Protein AF-A0A645GYL7-F1 (afdb_monomer)

Structure (mmCIF, N/CA/C/O backbone):
data_AF-A0A645GYL7-F1
#
_entry.id   AF-A0A645GYL7-F1
#
loop_
_atom_site.group_PDB
_atom_site.id
_atom_site.type_symbol
_atom_site.label_atom_id
_atom_site.label_alt_id
_atom_site.label_comp_id
_atom_site.label_asym_id
_atom_site.label_entity_id
_atom_site.label_seq_id
_atom_site.pdbx_PDB_ins_code
_atom_site.Cartn_x
_atom_site.Cartn_y
_atom_site.Cartn_z
_atom_site.occupancy
_atom_site.B_iso_or_equiv
_atom_site.auth_seq_id
_atom_site.auth_comp_id
_atom_site.auth_asym_id
_atom_site.auth_atom_id
_atom_site.pdbx_PDB_model_num
ATOM 1 N N . MET A 1 1 ? -7.222 -11.961 -21.768 1.00 42.53 1 MET A N 1
ATOM 2 C CA . MET A 1 1 ? -6.073 -11.240 -21.187 1.00 42.53 1 MET A CA 1
ATOM 3 C C . MET A 1 1 ? -4.963 -11.326 -22.214 1.00 42.53 1 MET A C 1
ATOM 5 O O . MET A 1 1 ? -4.608 -12.444 -22.553 1.00 42.53 1 MET A O 1
ATOM 9 N N . ASN A 1 2 ? -4.516 -10.201 -22.774 1.00 46.62 2 ASN A N 1
ATOM 10 C CA . ASN A 1 2 ? -3.270 -10.157 -23.542 1.00 46.62 2 ASN A CA 1
ATOM 11 C C . ASN A 1 2 ? -2.199 -9.668 -22.574 1.00 46.62 2 ASN A C 1
ATOM 13 O O . ASN A 1 2 ? -2.357 -8.594 -21.998 1.00 46.62 2 ASN A O 1
ATOM 17 N N . ALA A 1 3 ? -1.187 -10.493 -22.345 1.00 55.16 3 ALA A N 1
ATOM 18 C CA . ALA A 1 3 ? 0.028 -10.067 -21.678 1.00 55.16 3 ALA A CA 1
ATOM 19 C C . ALA A 1 3 ? 0.914 -9.377 -22.725 1.00 55.16 3 ALA A C 1
ATOM 21 O O . ALA A 1 3 ? 1.138 -9.952 -23.787 1.00 55.16 3 ALA A O 1
ATOM 22 N N . ASP A 1 4 ? 1.409 -8.173 -22.434 1.00 69.38 4 ASP A N 1
ATOM 23 C CA . ASP A 1 4 ? 2.371 -7.438 -23.280 1.00 69.38 4 ASP A CA 1
ATOM 24 C C . ASP A 1 4 ? 3.827 -7.874 -22.991 1.00 69.38 4 ASP A C 1
ATOM 26 O O . ASP A 1 4 ? 4.773 -7.083 -23.080 1.00 69.38 4 ASP A O 1
ATOM 30 N N . PHE A 1 5 ? 4.016 -9.149 -22.623 1.00 75.81 5 PHE A N 1
ATOM 31 C CA . PHE A 1 5 ? 5.335 -9.712 -22.360 1.00 75.81 5 PHE A CA 1
ATOM 32 C C . PHE A 1 5 ? 5.511 -11.144 -22.873 1.00 75.81 5 PHE A C 1
ATOM 34 O O . PHE A 1 5 ? 4.573 -11.941 -22.901 1.00 75.81 5 PHE A O 1
ATOM 41 N N . GLU A 1 6 ? 6.752 -11.477 -23.221 1.00 82.00 6 GLU A N 1
ATOM 42 C CA . GLU A 1 6 ? 7.203 -12.813 -23.605 1.00 82.00 6 GLU A CA 1
ATOM 43 C C . GLU A 1 6 ? 8.244 -13.316 -22.600 1.00 82.00 6 GLU A C 1
ATOM 45 O O . GLU A 1 6 ? 9.238 -12.641 -22.328 1.00 82.00 6 GLU A O 1
ATOM 50 N N . LEU A 1 7 ? 8.034 -14.513 -22.051 1.00 84.38 7 LEU A N 1
ATOM 51 C CA . LEU A 1 7 ? 9.025 -15.193 -21.215 1.00 84.38 7 LEU A CA 1
ATOM 52 C C . LEU A 1 7 ? 10.007 -15.955 -22.105 1.00 84.38 7 LEU A C 1
ATOM 54 O O . LEU A 1 7 ? 9.583 -16.626 -23.047 1.00 84.38 7 LEU A O 1
ATOM 58 N N . THR A 1 8 ? 11.300 -15.916 -21.789 1.00 85.44 8 THR A N 1
ATOM 59 C CA . THR A 1 8 ? 12.232 -16.888 -22.375 1.00 85.44 8 THR A CA 1
ATOM 60 C C . THR A 1 8 ? 12.011 -18.283 -21.790 1.00 85.44 8 THR A C 1
ATOM 62 O O . THR A 1 8 ? 11.456 -18.440 -20.698 1.00 85.44 8 THR A O 1
ATOM 65 N N . ASP A 1 9 ? 12.471 -19.316 -22.494 1.00 83.94 9 ASP A N 1
ATOM 66 C CA . ASP A 1 9 ? 12.371 -20.696 -22.011 1.00 83.94 9 ASP A CA 1
ATOM 67 C C . ASP A 1 9 ? 13.117 -20.881 -20.678 1.00 83.94 9 ASP A C 1
ATOM 69 O O . ASP A 1 9 ? 12.655 -21.592 -19.784 1.00 83.94 9 ASP A O 1
ATOM 73 N N . GLU A 1 10 ? 14.235 -20.176 -20.490 1.00 79.56 1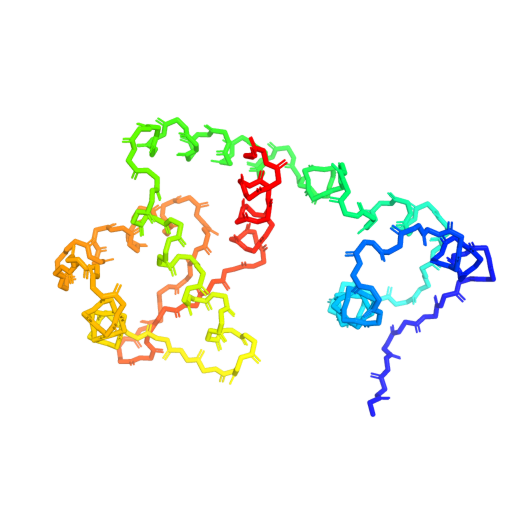0 GLU A N 1
ATOM 74 C CA . GLU A 1 10 ? 15.001 -20.184 -19.243 1.00 79.56 10 GLU A CA 1
ATOM 75 C C . GLU A 1 10 ? 14.255 -19.479 -18.103 1.00 79.56 10 GLU A C 1
ATOM 77 O O . GLU A 1 10 ? 14.301 -19.935 -16.957 1.00 79.56 10 GLU A O 1
ATOM 82 N N . ALA A 1 11 ? 13.545 -18.387 -18.405 1.00 81.25 11 ALA A N 1
ATOM 83 C CA . ALA A 1 11 ? 12.677 -17.695 -17.458 1.00 81.25 11 ALA A CA 1
ATOM 84 C C . ALA A 1 11 ? 11.558 -18.626 -16.976 1.00 81.25 11 ALA A C 1
ATOM 86 O O . ALA A 1 11 ? 11.358 -18.801 -15.773 1.00 81.25 11 ALA A O 1
ATOM 87 N N . LEU A 1 12 ? 10.882 -19.293 -17.914 1.00 84.38 12 LEU A N 1
ATOM 88 C CA . LEU A 1 12 ? 9.812 -20.239 -17.620 1.00 84.38 12 LEU A CA 1
ATOM 89 C C . LEU A 1 12 ? 10.311 -21.431 -16.790 1.00 84.38 12 LEU A C 1
ATOM 91 O O . LEU A 1 12 ? 9.676 -21.796 -15.800 1.00 84.38 12 LEU A O 1
ATOM 95 N N . ALA A 1 13 ? 11.467 -21.999 -17.141 1.00 80.81 13 ALA A N 1
ATOM 96 C CA . ALA A 1 13 ? 12.082 -23.087 -16.385 1.00 80.81 13 ALA A CA 1
ATOM 97 C C . ALA A 1 13 ? 12.390 -22.678 -14.935 1.00 80.81 13 ALA A C 1
ATOM 99 O O . ALA A 1 13 ? 12.197 -23.466 -14.011 1.00 80.81 13 ALA A O 1
ATOM 100 N N . ARG A 1 14 ? 12.814 -21.428 -14.715 1.00 74.56 14 ARG A N 1
ATOM 101 C CA . ARG A 1 14 ? 13.112 -20.899 -13.378 1.00 74.56 14 ARG A CA 1
ATOM 102 C C . ARG A 1 14 ? 11.858 -20.734 -12.518 1.00 74.56 14 ARG A C 1
ATOM 104 O O . ARG A 1 14 ? 11.890 -21.079 -11.342 1.00 74.56 14 ARG A O 1
ATOM 111 N N . ILE A 1 15 ? 10.754 -20.271 -13.109 1.00 79.44 15 ILE A N 1
ATOM 112 C CA . ILE A 1 15 ? 9.435 -20.195 -12.451 1.00 79.44 15 ILE A CA 1
ATOM 113 C C . ILE A 1 15 ? 8.967 -21.598 -12.038 1.00 79.44 15 ILE A C 1
ATOM 115 O O . ILE A 1 15 ? 8.468 -21.782 -10.931 1.00 79.44 15 ILE A O 1
ATOM 119 N N . GLN A 1 16 ? 9.139 -22.593 -12.914 1.00 79.69 16 GLN A N 1
ATOM 120 C CA . GLN A 1 16 ? 8.724 -23.979 -12.663 1.00 79.69 16 GLN A CA 1
ATOM 121 C C . GLN A 1 16 ? 9.559 -24.687 -11.588 1.00 79.69 16 GLN A C 1
ATOM 123 O O . GLN A 1 16 ? 9.056 -25.594 -10.934 1.00 79.69 16 GLN A O 1
ATOM 128 N N . GLN A 1 17 ? 10.826 -24.298 -11.423 1.00 77.19 17 GLN A N 1
ATOM 129 C CA . GLN A 1 17 ? 11.740 -24.878 -10.434 1.00 77.19 17 GLN A CA 1
ATOM 130 C C . GLN A 1 17 ? 11.643 -24.229 -9.049 1.00 77.19 17 GLN A C 1
ATOM 132 O O . GLN A 1 17 ? 12.215 -24.765 -8.102 1.00 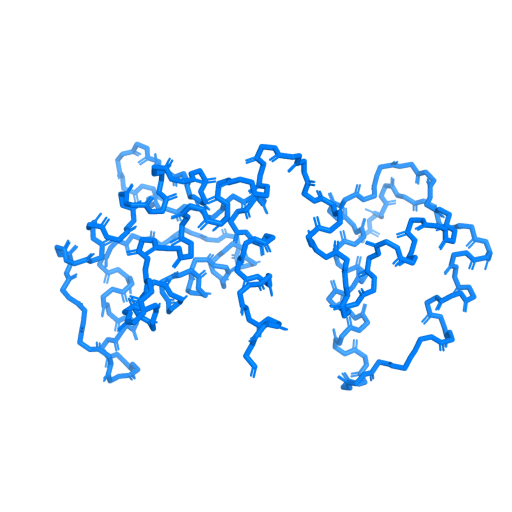77.19 17 GLN A O 1
ATOM 137 N N . TYR A 1 18 ? 10.977 -23.078 -8.926 1.00 72.69 18 TYR A N 1
ATOM 138 C CA . TYR A 1 18 ? 10.821 -22.399 -7.644 1.00 72.69 18 TYR A CA 1
ATOM 139 C C . TYR A 1 18 ? 9.797 -23.114 -6.757 1.00 72.69 18 TYR A C 1
ATOM 141 O O . TYR A 1 18 ? 8.746 -23.546 -7.236 1.00 72.69 18 TYR A O 1
ATOM 149 N N . ASP A 1 19 ? 10.109 -23.222 -5.466 1.00 68.44 19 ASP A N 1
ATOM 150 C CA . ASP A 1 19 ? 9.228 -23.848 -4.486 1.00 68.44 19 ASP A CA 1
ATOM 151 C C . ASP A 1 19 ? 8.203 -22.820 -3.993 1.00 68.44 19 ASP A C 1
ATOM 153 O O . ASP A 1 19 ? 8.479 -21.971 -3.147 1.00 68.44 19 ASP A O 1
ATOM 157 N N . TRP A 1 20 ? 7.024 -22.827 -4.615 1.00 73.56 20 TRP A N 1
ATOM 158 C CA . TRP A 1 20 ? 5.941 -21.905 -4.286 1.00 73.56 20 TRP A CA 1
ATOM 159 C C . TRP A 1 20 ? 5.266 -22.344 -2.979 1.00 73.56 20 TRP A C 1
ATOM 161 O O . TRP A 1 20 ? 4.345 -23.169 -3.003 1.00 73.56 20 TRP A O 1
ATOM 171 N N . GLU A 1 21 ? 5.689 -21.778 -1.843 1.00 51.56 21 GLU A N 1
ATOM 172 C CA . GLU A 1 21 ? 5.048 -21.996 -0.539 1.00 51.56 21 GLU A CA 1
ATOM 173 C C . GLU A 1 21 ? 3.591 -21.499 -0.556 1.00 51.56 21 GLU A C 1
ATOM 175 O O . GLU A 1 21 ? 3.290 -20.339 -0.302 1.00 51.56 21 GLU A O 1
ATOM 180 N N . GLY A 1 22 ? 2.655 -22.391 -0.895 1.00 55.97 22 GLY A N 1
ATOM 181 C CA . GLY A 1 22 ? 1.234 -22.056 -1.032 1.00 55.97 22 GLY A CA 1
ATOM 182 C C . GLY A 1 22 ? 0.710 -22.099 -2.472 1.00 55.97 22 GLY A C 1
ATOM 183 O O . GLY A 1 22 ? 0.093 -21.143 -2.937 1.00 55.97 22 GLY A O 1
ATOM 184 N N . ASN A 1 23 ? 0.946 -23.220 -3.169 1.00 70.00 23 ASN A N 1
ATOM 185 C CA . ASN A 1 23 ? 0.259 -23.736 -4.370 1.00 70.00 23 ASN A CA 1
ATOM 186 C C . ASN A 1 23 ? -0.651 -22.753 -5.147 1.00 70.00 23 ASN A C 1
ATOM 188 O O . ASN A 1 23 ? -1.715 -22.364 -4.676 1.00 70.00 23 ASN A O 1
ATOM 192 N N . VAL A 1 24 ? -0.331 -22.490 -6.416 1.00 67.94 24 VAL A N 1
ATOM 193 C CA . VAL A 1 24 ? -1.153 -21.821 -7.457 1.00 67.94 24 VAL A CA 1
ATOM 194 C C . VAL A 1 24 ? -1.588 -20.370 -7.183 1.00 67.94 24 VAL A C 1
ATOM 196 O O . VAL A 1 24 ? -1.555 -19.578 -8.120 1.00 67.94 24 VAL A O 1
ATOM 199 N N . ARG A 1 25 ? -1.954 -19.966 -5.957 1.00 69.31 25 ARG A N 1
ATOM 200 C CA . ARG A 1 25 ? -2.247 -18.553 -5.640 1.00 69.31 25 ARG A CA 1
ATOM 201 C C . ARG A 1 25 ? -0.993 -17.697 -5.692 1.00 69.31 25 ARG A C 1
ATOM 203 O O . ARG A 1 25 ? -1.029 -16.650 -6.322 1.00 69.31 25 ARG A O 1
ATOM 210 N N . GLU A 1 26 ? 0.102 -18.167 -5.103 1.00 66.12 26 GLU A N 1
ATOM 211 C CA . GLU A 1 26 ? 1.406 -17.493 -5.173 1.00 66.12 26 GLU A CA 1
ATOM 212 C C . GLU A 1 26 ? 1.883 -17.345 -6.625 1.00 66.12 26 GLU A C 1
ATOM 214 O O . GLU A 1 26 ? 2.256 -16.256 -7.058 1.00 66.12 26 GLU A O 1
ATOM 219 N N . LEU A 1 27 ? 1.747 -18.410 -7.424 1.00 75.44 27 LEU A N 1
ATOM 220 C CA . LEU A 1 27 ? 2.031 -18.367 -8.860 1.00 75.44 27 LEU A CA 1
ATOM 221 C C . LEU A 1 27 ? 1.103 -17.386 -9.597 1.00 75.44 27 LEU A C 1
ATOM 223 O O . LEU A 1 27 ? 1.552 -16.655 -10.474 1.00 75.44 27 LEU A O 1
ATOM 227 N N . GLY A 1 28 ? -0.181 -17.339 -9.236 1.00 72.00 28 GLY A N 1
ATOM 228 C CA . GLY A 1 28 ? -1.148 -16.389 -9.786 1.00 72.00 28 GLY A CA 1
ATOM 229 C C . GLY A 1 28 ? -0.766 -14.940 -9.491 1.00 72.00 28 GLY A C 1
ATOM 230 O O . GLY A 1 28 ? -0.715 -14.132 -10.414 1.00 72.00 28 GLY A O 1
ATOM 231 N N . ASN A 1 29 ? -0.409 -14.637 -8.242 1.00 70.50 29 ASN A N 1
ATOM 232 C CA . ASN A 1 29 ? 0.069 -13.320 -7.818 1.00 70.50 29 ASN A CA 1
ATOM 233 C C . ASN A 1 29 ? 1.367 -12.935 -8.544 1.00 70.50 29 ASN A C 1
ATOM 235 O O . ASN A 1 29 ? 1.558 -11.784 -8.940 1.00 70.50 29 ASN A O 1
ATOM 239 N N . PHE A 1 30 ? 2.261 -13.903 -8.741 1.00 74.88 30 PHE A N 1
ATOM 240 C CA . PHE A 1 30 ? 3.506 -13.712 -9.468 1.00 74.88 30 PHE A CA 1
ATOM 241 C C . PHE A 1 30 ? 3.271 -13.415 -10.955 1.00 74.88 30 PHE A C 1
ATOM 243 O O . PHE A 1 30 ? 3.822 -12.453 -11.487 1.00 74.88 30 PHE A O 1
ATOM 250 N N . VAL A 1 31 ? 2.408 -14.180 -11.626 1.00 76.25 31 VAL A N 1
ATOM 251 C CA . VAL A 1 31 ? 2.035 -13.950 -13.032 1.00 76.25 31 VAL A CA 1
ATOM 252 C C . VAL A 1 31 ? 1.277 -12.632 -13.196 1.00 76.25 31 VAL A C 1
ATOM 254 O O . VAL A 1 31 ? 1.525 -11.898 -14.151 1.00 76.25 31 VAL A O 1
ATOM 257 N N . GLU A 1 32 ? 0.400 -12.286 -12.253 1.00 71.69 32 GLU A N 1
ATOM 258 C CA . GLU A 1 32 ? -0.278 -10.990 -12.230 1.00 71.69 32 GLU A CA 1
ATOM 259 C C . GLU A 1 32 ? 0.729 -9.843 -12.140 1.00 71.69 32 GLU A C 1
ATOM 261 O O . GLU A 1 32 ? 0.654 -8.889 -12.911 1.00 71.69 32 GLU A O 1
ATOM 266 N N . ARG A 1 33 ? 1.754 -9.978 -11.298 1.00 68.06 33 ARG A N 1
ATOM 267 C CA . ARG A 1 33 ? 2.858 -9.018 -11.208 1.00 68.06 33 ARG A CA 1
ATOM 268 C C . ARG A 1 33 ? 3.658 -8.909 -12.507 1.00 68.06 33 ARG A C 1
ATOM 270 O O . ARG A 1 33 ? 3.975 -7.793 -12.916 1.00 68.06 33 ARG A O 1
ATOM 277 N N . LEU A 1 34 ? 3.950 -10.025 -13.178 1.00 73.25 34 LEU A N 1
ATOM 278 C CA . LEU A 1 34 ? 4.611 -10.000 -14.487 1.00 73.25 34 LEU A CA 1
ATOM 279 C C . LEU A 1 34 ? 3.780 -9.233 -15.525 1.00 73.25 34 LEU A C 1
ATOM 281 O O . LEU A 1 34 ? 4.357 -8.509 -16.325 1.00 73.25 34 LEU A O 1
ATOM 285 N N . MET A 1 35 ? 2.444 -9.300 -15.472 1.00 70.25 35 MET A N 1
ATOM 286 C CA . MET A 1 35 ? 1.577 -8.504 -16.358 1.00 70.25 35 MET A CA 1
ATOM 287 C C . MET A 1 35 ? 1.662 -6.994 -16.104 1.00 70.25 35 MET A C 1
ATOM 289 O O . MET A 1 35 ? 1.440 -6.220 -17.031 1.00 70.25 35 MET A O 1
ATOM 293 N N . TYR A 1 36 ? 1.969 -6.565 -14.878 1.00 65.19 36 TYR A N 1
ATOM 294 C CA . TYR A 1 36 ? 2.112 -5.145 -14.541 1.00 65.19 36 TYR A CA 1
ATOM 295 C C . TYR A 1 36 ? 3.510 -4.586 -14.836 1.00 65.19 36 TYR A C 1
ATOM 297 O O . TYR A 1 36 ? 3.636 -3.409 -15.169 1.00 65.19 36 TYR A O 1
ATOM 305 N N . ILE A 1 37 ? 4.554 -5.406 -14.690 1.00 63.66 37 ILE A N 1
ATOM 306 C CA . ILE A 1 37 ? 5.960 -4.970 -14.762 1.00 63.66 37 ILE A CA 1
ATOM 307 C C . ILE A 1 37 ? 6.597 -5.316 -16.113 1.00 63.66 37 ILE A C 1
ATOM 309 O O . ILE A 1 37 ? 7.457 -4.585 -16.603 1.00 63.66 37 ILE A O 1
ATOM 313 N N . GLY A 1 38 ? 6.185 -6.429 -16.715 1.00 62.03 38 GLY A N 1
ATOM 314 C CA . GLY A 1 38 ? 6.718 -6.932 -17.969 1.00 62.03 38 GLY A CA 1
ATOM 315 C C . GLY A 1 38 ? 6.276 -6.079 -19.147 1.00 62.03 38 GLY A C 1
ATOM 316 O O . GLY A 1 38 ? 5.1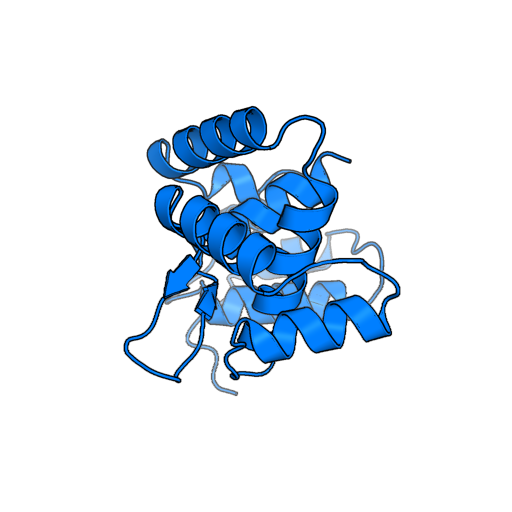36 -6.177 -19.589 1.00 62.03 38 GLY A O 1
ATOM 317 N N . GLN A 1 39 ? 7.191 -5.275 -19.681 1.00 61.50 39 GLN A N 1
ATOM 318 C CA . GLN A 1 39 ? 7.083 -4.756 -21.041 1.00 61.50 39 GLN A CA 1
ATOM 319 C C . GLN A 1 39 ? 8.136 -5.451 -21.903 1.00 61.50 39 GLN A C 1
ATOM 321 O O . GLN A 1 39 ? 9.334 -5.293 -21.670 1.00 61.50 39 GLN A O 1
ATOM 326 N N . GLY A 1 40 ? 7.703 -6.213 -22.907 1.00 74.62 40 GLY A N 1
ATOM 327 C CA . GLY A 1 40 ? 8.610 -6.881 -23.844 1.00 74.62 40 GLY A CA 1
ATOM 328 C C . GLY A 1 40 ? 9.094 -8.251 -23.362 1.00 74.62 40 GLY A C 1
ATOM 329 O O . GLY A 1 40 ? 8.291 -9.095 -22.987 1.00 74.62 40 GLY A O 1
ATOM 330 N N . ARG A 1 41 ? 10.398 -8.528 -23.434 1.00 79.25 41 ARG A N 1
ATOM 331 C CA . ARG A 1 41 ? 10.956 -9.872 -23.192 1.00 79.25 41 ARG A CA 1
ATOM 332 C C . ARG A 1 41 ? 11.541 -9.980 -21.783 1.00 79.25 41 ARG A C 1
ATOM 334 O O . ARG A 1 41 ? 12.341 -9.131 -21.413 1.00 79.25 41 ARG A O 1
ATOM 341 N N . ILE A 1 42 ? 11.172 -11.025 -21.046 1.00 77.31 42 ILE A N 1
ATOM 342 C CA . ILE A 1 42 ? 11.595 -11.293 -19.662 1.00 77.31 42 ILE A CA 1
ATOM 343 C C . ILE A 1 42 ? 12.481 -12.540 -19.648 1.00 77.31 42 ILE A C 1
ATOM 345 O O . ILE A 1 42 ? 12.044 -13.611 -20.083 1.00 77.31 42 ILE A O 1
ATOM 349 N N . ASP A 1 43 ? 13.704 -12.415 -19.140 1.00 79.31 43 ASP A N 1
ATOM 350 C CA . ASP A 1 43 ? 14.681 -13.504 -19.067 1.00 79.31 43 ASP A CA 1
ATOM 351 C C . ASP A 1 43 ? 14.804 -14.135 -17.662 1.00 79.31 43 ASP A C 1
ATOM 353 O O . ASP A 1 43 ? 14.127 -13.763 -16.702 1.00 79.31 43 ASP A O 1
ATOM 357 N N . SER A 1 44 ? 15.654 -15.155 -17.516 1.00 71.56 44 SER A N 1
ATOM 358 C CA . SER A 1 44 ? 15.841 -15.851 -16.234 1.00 71.56 44 SER A CA 1
ATOM 359 C C . SER A 1 44 ? 16.444 -14.986 -15.118 1.00 71.56 44 SER A C 1
ATOM 361 O O . SER A 1 44 ? 16.252 -15.292 -13.933 1.00 71.56 44 SER A O 1
ATOM 363 N N . ASN A 1 45 ? 17.195 -13.937 -15.464 1.00 68.00 45 ASN A N 1
ATOM 364 C CA . ASN A 1 45 ? 17.748 -12.987 -14.498 1.00 68.00 45 ASN A CA 1
ATOM 365 C C . ASN A 1 45 ? 16.652 -12.066 -13.975 1.00 68.00 45 ASN A C 1
ATOM 367 O O . ASN A 1 45 ? 16.621 -11.801 -12.772 1.00 68.00 45 ASN A O 1
ATOM 371 N N . ASP A 1 46 ? 15.725 -11.668 -14.844 1.00 67.00 46 ASP A N 1
ATOM 372 C CA . ASP A 1 46 ? 14.512 -10.947 -14.470 1.00 67.00 46 ASP A CA 1
ATOM 373 C C . ASP A 1 46 ? 13.636 -11.805 -13.542 1.00 67.00 46 ASP A C 1
ATOM 375 O O . ASP A 1 46 ? 13.190 -11.351 -12.496 1.00 67.00 46 ASP A O 1
ATOM 379 N N . ILE A 1 47 ? 13.464 -13.101 -13.814 1.00 72.25 47 ILE A N 1
ATOM 380 C CA . ILE A 1 47 ? 12.700 -13.982 -12.908 1.00 72.25 47 ILE A CA 1
ATOM 381 C C . ILE A 1 47 ? 13.362 -14.137 -11.543 1.00 72.25 47 ILE A C 1
ATOM 383 O O . ILE A 1 47 ? 12.686 -14.044 -10.522 1.00 72.25 47 ILE A O 1
ATOM 387 N N . SER A 1 48 ? 14.678 -14.347 -11.501 1.00 65.06 48 SER A N 1
ATOM 388 C CA . SER A 1 48 ? 15.425 -14.447 -10.233 1.00 65.06 48 SER A CA 1
ATOM 389 C C . SER A 1 48 ? 15.324 -13.157 -9.410 1.00 65.06 48 SER A C 1
ATOM 391 O O . SER A 1 48 ? 15.404 -13.173 -8.186 1.00 65.06 48 SER A O 1
ATOM 393 N N . SER A 1 49 ? 15.090 -12.063 -10.122 1.00 56.75 49 SER A N 1
ATOM 394 C CA . SER A 1 49 ? 14.782 -10.723 -9.670 1.00 56.75 49 SER A CA 1
ATOM 395 C C . SER A 1 49 ? 13.307 -10.532 -9.264 1.00 56.75 49 SER A C 1
ATOM 397 O O . SER A 1 49 ? 12.949 -9.515 -8.710 1.00 56.75 49 SER A O 1
ATOM 399 N N . PHE A 1 50 ? 12.404 -11.495 -9.406 1.00 60.81 50 PHE A N 1
ATOM 400 C CA . PHE A 1 50 ? 11.013 -11.339 -8.946 1.00 60.81 50 PHE A CA 1
ATOM 401 C C . PHE A 1 50 ? 10.574 -12.366 -7.895 1.00 60.81 50 PHE A C 1
ATOM 403 O O . PHE A 1 50 ? 9.465 -12.250 -7.368 1.00 60.81 50 PHE A O 1
ATOM 410 N N . LEU A 1 51 ? 11.432 -13.336 -7.560 1.00 63.09 51 LEU A N 1
ATOM 411 C CA . LEU A 1 51 ? 11.131 -14.404 -6.606 1.00 63.09 51 LEU A CA 1
ATOM 412 C C . LEU A 1 51 ? 11.066 -13.924 -5.134 1.00 63.09 51 LEU A C 1
ATOM 414 O O . LEU A 1 51 ? 11.951 -13.176 -4.711 1.00 63.09 51 LEU A O 1
ATOM 418 N N . PRO A 1 52 ? 10.066 -14.364 -4.346 1.00 56.75 52 PRO A N 1
ATOM 419 C CA . PRO A 1 52 ? 9.601 -13.745 -3.095 1.00 56.75 52 PRO A CA 1
ATOM 420 C C . PRO A 1 52 ? 10.610 -13.382 -1.988 1.00 56.75 52 PRO A C 1
ATOM 422 O O . PRO A 1 52 ? 10.350 -12.423 -1.264 1.00 56.75 52 PRO A O 1
ATOM 425 N N . GLU A 1 53 ? 11.749 -14.061 -1.827 1.00 49.50 53 GLU A N 1
ATOM 426 C CA . GLU A 1 53 ? 12.516 -13.926 -0.569 1.00 49.50 53 GLU A CA 1
ATOM 427 C C . GLU A 1 53 ? 13.539 -12.775 -0.507 1.00 49.50 53 GLU A C 1
ATOM 429 O O . GLU A 1 53 ? 13.837 -12.291 0.581 1.00 49.50 53 GLU A O 1
ATOM 434 N N . HIS A 1 54 ? 14.041 -12.240 -1.628 1.00 46.69 54 HIS A N 1
ATOM 435 C CA . HIS A 1 54 ? 15.081 -11.182 -1.588 1.00 46.69 54 HIS A CA 1
ATOM 436 C C . HIS A 1 54 ? 14.933 -10.062 -2.623 1.00 46.69 54 HIS A C 1
ATOM 438 O O . HIS A 1 54 ? 15.775 -9.169 -2.732 1.00 46.69 54 HIS A O 1
ATOM 444 N N . THR A 1 55 ? 13.861 -10.076 -3.400 1.00 51.53 55 THR A N 1
ATOM 445 C CA . THR A 1 55 ? 13.823 -9.317 -4.649 1.00 51.53 55 THR A CA 1
ATOM 446 C C . THR A 1 55 ? 13.235 -7.934 -4.516 1.00 51.53 55 THR A C 1
ATOM 448 O O . THR A 1 55 ? 13.775 -7.002 -5.094 1.00 51.53 55 THR A O 1
ATOM 451 N N . VAL A 1 56 ? 12.190 -7.729 -3.718 1.00 53.66 56 VAL A N 1
ATOM 452 C CA . VAL A 1 56 ? 11.471 -6.443 -3.724 1.00 53.66 56 VAL A CA 1
ATOM 453 C C . VAL A 1 56 ? 12.388 -5.253 -3.396 1.00 53.66 56 VAL A C 1
ATOM 455 O O . VAL A 1 56 ? 12.279 -4.208 -4.035 1.00 53.66 56 VAL A O 1
ATOM 458 N N . VAL A 1 57 ? 13.354 -5.431 -2.486 1.00 56.78 57 VAL A N 1
ATOM 459 C CA . VAL A 1 57 ? 14.389 -4.424 -2.183 1.00 56.78 57 VAL A CA 1
ATOM 460 C C . VAL A 1 57 ? 15.423 -4.300 -3.311 1.00 56.78 57 VAL A C 1
ATOM 462 O O . VAL A 1 57 ? 15.920 -3.205 -3.562 1.00 56.78 57 VAL A O 1
ATOM 465 N N . ALA A 1 58 ? 15.744 -5.374 -4.033 1.00 54.38 58 ALA A N 1
ATOM 466 C CA . ALA A 1 58 ? 16.665 -5.333 -5.171 1.00 54.38 58 ALA A CA 1
ATOM 467 C C . ALA A 1 58 ? 16.115 -4.517 -6.367 1.00 54.38 58 ALA A C 1
ATOM 469 O O . ALA A 1 58 ? 16.901 -3.829 -7.015 1.00 54.38 58 ALA A O 1
ATOM 470 N N . PHE A 1 59 ? 14.788 -4.483 -6.585 1.00 59.22 59 PHE A N 1
ATOM 471 C CA . PHE A 1 59 ? 14.106 -3.643 -7.607 1.00 59.22 59 PHE A CA 1
ATOM 472 C C . PHE A 1 59 ? 13.773 -2.235 -7.126 1.00 59.22 59 PHE A C 1
ATOM 474 O O . PHE A 1 59 ? 13.115 -1.463 -7.837 1.00 59.22 59 PHE A O 1
ATOM 481 N N . MET A 1 60 ? 14.184 -1.891 -5.908 1.00 74.06 60 MET A N 1
ATOM 482 C CA . MET A 1 60 ? 14.147 -0.512 -5.462 1.00 74.06 60 MET A CA 1
ATOM 483 C C . MET A 1 60 ? 15.379 0.214 -5.980 1.00 74.06 60 MET A C 1
ATOM 485 O O . MET A 1 60 ? 16.523 -0.210 -5.799 1.00 74.06 60 MET A O 1
ATOM 489 N N . THR A 1 61 ? 15.139 1.369 -6.576 1.00 82.06 61 THR A N 1
ATOM 490 C CA . THR A 1 61 ? 16.175 2.370 -6.794 1.00 82.06 61 THR A CA 1
ATOM 491 C C . THR A 1 61 ? 16.818 2.755 -5.460 1.00 82.06 61 THR A C 1
ATOM 493 O O . THR A 1 61 ? 16.221 2.647 -4.387 1.00 82.06 61 THR A O 1
ATOM 496 N N . GLU A 1 62 ? 18.042 3.270 -5.506 1.00 81.06 62 GLU A N 1
ATOM 497 C CA . GLU A 1 62 ? 18.749 3.669 -4.287 1.00 81.06 62 GLU A CA 1
ATOM 498 C C . GLU A 1 62 ? 18.004 4.772 -3.504 1.00 81.06 62 GLU A C 1
ATOM 500 O O . GLU A 1 62 ? 18.080 4.862 -2.280 1.00 81.06 62 GLU A O 1
ATOM 505 N N . SER A 1 63 ? 17.226 5.611 -4.193 1.00 85.69 63 SER A N 1
ATOM 506 C CA . SER A 1 63 ? 16.341 6.594 -3.562 1.00 85.69 63 SER A CA 1
ATOM 507 C C . SER A 1 63 ? 15.122 5.957 -2.891 1.00 85.69 63 SER A C 1
ATOM 509 O O . SER A 1 63 ? 14.780 6.372 -1.785 1.00 85.69 63 SER A O 1
ATOM 511 N N . GLU A 1 64 ? 14.491 4.957 -3.509 1.00 87.94 64 GLU A N 1
ATOM 512 C CA . GLU A 1 64 ? 13.400 4.177 -2.904 1.00 87.94 64 GLU A CA 1
ATOM 513 C C . GLU A 1 64 ? 13.877 3.438 -1.644 1.00 87.94 64 GLU A C 1
ATOM 515 O O . GLU A 1 64 ? 13.224 3.531 -0.606 1.00 87.94 64 GLU A O 1
ATOM 520 N N . LYS A 1 65 ? 15.060 2.807 -1.679 1.00 85.38 65 LYS A N 1
ATOM 521 C CA . LYS A 1 65 ? 15.668 2.162 -0.499 1.00 85.38 65 LYS A CA 1
ATOM 522 C C . LYS A 1 65 ? 15.863 3.146 0.652 1.00 85.38 65 LYS A C 1
ATOM 524 O O . LYS A 1 65 ? 15.465 2.875 1.782 1.00 85.38 65 LYS A O 1
ATOM 529 N N . ARG A 1 66 ? 16.420 4.331 0.371 1.00 89.81 66 ARG A N 1
ATOM 530 C CA . ARG A 1 66 ? 16.594 5.384 1.388 1.00 89.81 66 ARG A CA 1
ATOM 531 C C . ARG A 1 66 ? 15.268 5.874 1.968 1.00 89.81 66 ARG A C 1
ATOM 533 O O . ARG A 1 66 ? 15.200 6.146 3.168 1.00 89.81 66 ARG A O 1
ATOM 540 N N . LEU A 1 67 ? 14.231 6.010 1.139 1.00 93.31 67 LEU A N 1
ATOM 541 C CA . LEU A 1 67 ? 12.893 6.388 1.599 1.00 93.31 67 LEU A CA 1
ATOM 542 C C . LEU A 1 67 ? 12.293 5.307 2.495 1.00 93.31 67 LEU A C 1
ATOM 544 O O . LEU A 1 67 ? 11.793 5.641 3.566 1.00 93.31 67 LEU A O 1
ATOM 548 N N . LEU A 1 68 ? 12.403 4.036 2.100 1.00 91.12 68 LEU A N 1
ATOM 549 C CA . LEU A 1 68 ? 11.933 2.903 2.892 1.00 91.12 68 LEU A CA 1
ATOM 550 C C . LEU A 1 68 ? 12.607 2.870 4.266 1.00 91.12 68 LEU A C 1
ATOM 552 O O . LEU A 1 68 ? 11.922 2.820 5.280 1.00 91.12 68 LEU A O 1
ATOM 556 N N . GLU A 1 69 ? 13.933 2.972 4.320 1.00 90.50 69 GLU A N 1
ATOM 557 C CA . GLU A 1 69 ? 14.673 2.973 5.587 1.00 90.50 69 GLU A CA 1
ATOM 558 C C . GLU A 1 69 ? 14.325 4.178 6.472 1.00 90.50 69 GLU A C 1
ATOM 560 O O . GLU A 1 69 ? 14.230 4.069 7.697 1.00 90.50 69 GLU A O 1
ATOM 565 N N . SER A 1 70 ? 14.085 5.340 5.862 1.00 93.56 70 SER A N 1
ATOM 566 C CA . SER A 1 70 ? 13.634 6.530 6.591 1.00 93.56 70 SER A CA 1
ATOM 567 C C . SER A 1 70 ? 12.226 6.350 7.162 1.00 93.56 70 SER A C 1
ATOM 569 O O . SER A 1 70 ? 11.977 6.767 8.292 1.00 93.56 70 SER A O 1
ATOM 571 N N . PHE A 1 71 ? 11.333 5.708 6.408 1.00 94.31 71 PHE A N 1
ATOM 572 C CA . PHE A 1 71 ? 9.978 5.386 6.843 1.00 94.31 71 PHE A CA 1
ATOM 573 C C . PHE A 1 71 ? 9.966 4.333 7.956 1.00 94.31 71 PHE A C 1
ATOM 575 O O . PHE A 1 71 ? 9.336 4.544 8.987 1.00 94.31 71 PHE A O 1
ATOM 582 N N . ARG A 1 72 ? 10.727 3.237 7.818 1.00 91.31 72 ARG A N 1
ATOM 583 C CA . ARG A 1 72 ? 10.862 2.208 8.868 1.00 91.31 72 ARG A CA 1
ATOM 584 C C . ARG A 1 72 ? 11.280 2.827 10.196 1.00 91.31 72 ARG A C 1
ATOM 586 O O . ARG A 1 72 ? 10.705 2.519 11.234 1.00 91.31 72 ARG A O 1
ATOM 593 N N . ARG A 1 73 ? 12.235 3.761 10.157 1.00 90.69 73 ARG A N 1
ATOM 594 C CA . ARG A 1 73 ? 12.673 4.494 11.349 1.00 90.69 73 ARG A CA 1
ATOM 595 C C . ARG A 1 73 ? 11.581 5.397 11.927 1.00 90.69 73 ARG A C 1
ATOM 597 O O . ARG A 1 73 ? 11.518 5.525 13.144 1.00 90.69 73 ARG A O 1
ATOM 604 N N . SER A 1 74 ? 10.741 6.023 11.098 1.00 90.81 74 SER A N 1
ATOM 605 C CA . SER A 1 74 ? 9.678 6.913 11.588 1.00 90.81 74 SER A CA 1
ATOM 606 C C . SER A 1 74 ? 8.522 6.168 12.248 1.00 90.81 74 SER A C 1
ATOM 608 O O . SER A 1 74 ? 7.878 6.729 13.129 1.00 90.81 74 SER A O 1
ATOM 610 N N . ILE A 1 75 ? 8.255 4.925 11.834 1.00 90.50 75 ILE A N 1
ATOM 611 C CA . ILE A 1 75 ? 7.153 4.112 12.373 1.00 90.50 75 ILE A CA 1
ATOM 612 C C . ILE A 1 75 ? 7.609 3.052 13.383 1.00 90.50 75 ILE A C 1
ATOM 614 O O . ILE A 1 75 ? 6.778 2.293 13.875 1.00 90.50 75 ILE A O 1
ATOM 618 N N . TRP A 1 76 ? 8.908 2.987 13.696 1.00 87.69 76 TRP A N 1
ATOM 619 C CA . TRP A 1 76 ? 9.480 1.975 14.585 1.00 87.69 76 TRP A CA 1
ATOM 620 C C . TRP A 1 76 ? 8.747 1.921 15.935 1.00 87.69 76 TRP A C 1
ATOM 622 O O . TRP A 1 76 ? 8.670 2.919 16.653 1.00 87.69 76 TRP A O 1
ATOM 632 N N . GLY A 1 77 ? 8.217 0.745 16.283 1.00 81.12 77 GLY A N 1
ATOM 633 C CA . GLY A 1 77 ? 7.448 0.520 17.512 1.00 81.12 77 GLY A CA 1
ATOM 634 C C . GLY A 1 77 ? 5.980 0.974 17.464 1.00 81.12 77 GLY A C 1
ATOM 635 O O . GLY A 1 77 ? 5.292 0.873 18.478 1.00 81.12 77 GLY A O 1
ATOM 636 N N . ASN A 1 78 ? 5.487 1.476 16.325 1.00 80.44 78 ASN A N 1
ATOM 637 C CA . ASN A 1 78 ? 4.082 1.851 16.106 1.00 80.44 78 ASN A CA 1
ATOM 638 C C . ASN A 1 78 ? 3.655 1.671 14.628 1.00 80.44 78 ASN A C 1
ATOM 640 O O . ASN A 1 78 ? 2.973 2.504 14.019 1.00 80.44 78 ASN A O 1
ATOM 644 N N . ASP A 1 79 ? 4.095 0.574 14.034 1.00 85.12 79 ASP A N 1
ATOM 645 C CA . ASP A 1 79 ? 3.920 0.194 12.634 1.00 85.12 79 ASP A CA 1
ATOM 646 C C . ASP A 1 79 ? 2.567 -0.463 12.343 1.00 85.12 79 ASP A C 1
ATOM 648 O O . ASP A 1 79 ? 2.012 -0.230 11.274 1.00 85.12 79 ASP A O 1
ATOM 652 N N . SER A 1 80 ? 1.975 -1.183 13.299 1.00 90.31 80 SER A N 1
ATOM 653 C CA . SER A 1 80 ? 0.695 -1.901 13.126 1.00 90.31 80 SER A CA 1
ATOM 654 C C . SER A 1 80 ? -0.421 -1.092 12.441 1.00 90.31 80 SER A C 1
ATOM 656 O O . SER A 1 80 ? -1.059 -1.569 11.503 1.00 90.31 80 SER A O 1
ATOM 658 N N . LYS A 1 81 ? -0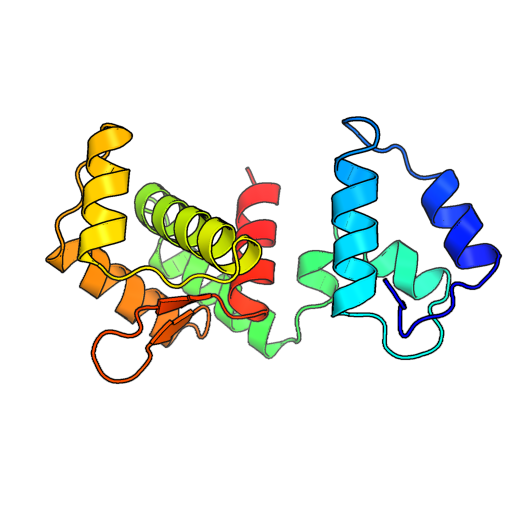.650 0.162 12.859 1.00 93.56 81 LYS A N 1
ATOM 659 C CA . LYS A 1 81 ? -1.662 1.051 12.254 1.00 93.56 81 LYS A CA 1
ATOM 660 C C . LYS A 1 81 ? -1.282 1.504 10.840 1.00 93.56 81 LYS A C 1
ATOM 662 O O . LYS A 1 81 ? -2.164 1.656 9.995 1.00 93.56 81 LYS A O 1
ATOM 667 N N . HIS A 1 82 ? 0.007 1.735 10.593 1.00 94.38 82 HIS A N 1
ATOM 668 C CA . HIS A 1 82 ? 0.522 2.107 9.276 1.00 94.38 82 HIS A CA 1
ATOM 669 C C . HIS A 1 82 ? 0.367 0.947 8.302 1.00 94.38 82 HIS A C 1
ATOM 671 O O . HIS A 1 82 ? -0.212 1.130 7.232 1.00 94.38 82 HIS A O 1
ATOM 677 N N . LEU A 1 83 ? 0.803 -0.242 8.722 1.00 92.88 83 LEU A N 1
ATOM 678 C CA . LEU A 1 83 ? 0.665 -1.478 7.971 1.00 92.88 83 LEU A CA 1
ATOM 679 C C . LEU A 1 83 ? -0.793 -1.727 7.636 1.00 92.88 83 LEU A C 1
ATOM 681 O O . LEU A 1 83 ? -1.113 -1.760 6.455 1.00 92.88 83 LEU A O 1
ATOM 685 N N . PHE A 1 84 ? -1.684 -1.744 8.632 1.00 95.19 84 PHE A N 1
ATOM 686 C CA . PHE A 1 84 ? -3.121 -1.921 8.419 1.00 95.19 84 PHE A CA 1
ATOM 687 C C . PHE A 1 84 ? -3.680 -1.003 7.317 1.00 95.19 84 PHE A C 1
ATOM 689 O O . PHE A 1 84 ? -4.357 -1.468 6.401 1.00 95.19 84 PHE A O 1
ATOM 696 N N . ILE A 1 85 ? -3.373 0.299 7.365 1.00 95.69 85 ILE A N 1
ATOM 697 C CA . ILE A 1 85 ? -3.838 1.249 6.346 1.00 95.69 85 ILE A CA 1
ATOM 698 C C . ILE A 1 85 ? -3.244 0.922 4.972 1.00 95.69 85 ILE A C 1
ATOM 700 O O . ILE A 1 85 ? -3.972 0.965 3.981 1.00 95.69 85 ILE A O 1
ATOM 704 N N . MET A 1 86 ? -1.954 0.586 4.893 1.00 94.75 86 MET A N 1
ATOM 705 C CA . MET A 1 86 ? -1.316 0.185 3.637 1.00 94.75 86 MET A CA 1
ATOM 706 C C . MET A 1 86 ? -1.952 -1.086 3.054 1.00 94.75 86 MET A C 1
ATOM 708 O O . MET A 1 86 ? -2.187 -1.124 1.849 1.00 94.75 86 MET A O 1
ATOM 712 N N . GLU A 1 87 ? -2.317 -2.075 3.876 1.00 93.44 87 GLU A N 1
ATOM 713 C CA . GLU A 1 87 ? -2.986 -3.297 3.402 1.00 93.44 87 GLU A CA 1
ATOM 714 C C . GLU A 1 87 ? -4.386 -3.021 2.854 1.00 93.44 87 GLU A C 1
ATOM 716 O O . GLU A 1 87 ? -4.803 -3.608 1.857 1.00 93.44 87 GLU A O 1
ATOM 721 N N . GLU A 1 88 ? -5.153 -2.147 3.508 1.00 94.62 88 GLU A N 1
ATOM 722 C CA . GLU A 1 88 ? -6.484 -1.779 3.020 1.00 94.62 88 GLU A CA 1
ATOM 723 C C . GLU A 1 88 ? -6.394 -0.976 1.714 1.00 94.62 88 GLU A C 1
ATOM 725 O O . GLU A 1 88 ? -7.213 -1.160 0.810 1.00 94.62 88 GLU A O 1
ATOM 730 N N . LEU A 1 89 ? -5.364 -0.139 1.562 1.00 93.19 89 LEU A N 1
ATOM 731 C CA . LEU A 1 89 ? -5.098 0.563 0.308 1.00 93.19 89 LEU A CA 1
ATOM 732 C C . LEU A 1 89 ? -4.653 -0.395 -0.808 1.00 93.19 89 LEU A C 1
ATOM 734 O O . LEU A 1 89 ? -5.161 -0.270 -1.922 1.00 93.19 89 LEU A O 1
ATOM 738 N N . GLU A 1 90 ? -3.798 -1.378 -0.517 1.00 90.44 90 GLU A N 1
ATOM 739 C CA . GLU A 1 90 ? -3.421 -2.460 -1.442 1.00 90.44 90 GLU A CA 1
ATOM 740 C C . GLU A 1 90 ? -4.655 -3.237 -1.919 1.00 90.44 90 GLU A C 1
ATOM 742 O O . GLU A 1 90 ? -4.885 -3.364 -3.122 1.00 90.44 90 GLU A O 1
ATOM 747 N N . LYS A 1 91 ? -5.516 -3.679 -0.993 1.00 86.56 91 LYS A N 1
ATOM 748 C CA . LYS A 1 91 ? -6.782 -4.345 -1.339 1.00 86.56 91 LYS A CA 1
ATOM 749 C C . LYS A 1 91 ? -7.639 -3.472 -2.249 1.00 86.56 91 LYS A C 1
ATOM 751 O O . LYS A 1 91 ? -8.225 -3.977 -3.204 1.00 86.56 91 LYS A O 1
ATOM 756 N N . SER A 1 92 ? -7.736 -2.172 -1.976 1.00 85.75 92 SER A N 1
ATOM 757 C CA . SER A 1 92 ? -8.525 -1.266 -2.816 1.00 85.75 92 SER A CA 1
ATOM 758 C C . SER A 1 92 ? -7.954 -1.115 -4.225 1.00 85.75 92 SER A C 1
ATOM 760 O O . SER A 1 92 ? -8.712 -1.157 -5.194 1.00 85.75 92 SER A O 1
ATOM 762 N N . PHE A 1 93 ? -6.626 -1.059 -4.343 1.00 81.81 93 PHE A N 1
ATOM 763 C CA . PHE A 1 93 ? -5.918 -0.989 -5.617 1.00 81.81 93 PHE A CA 1
ATOM 764 C C . PHE A 1 93 ? -6.190 -2.225 -6.482 1.00 81.81 93 PHE A C 1
ATOM 766 O O . PHE A 1 93 ? -6.606 -2.083 -7.632 1.00 81.81 93 PHE A O 1
ATOM 773 N N . ILE A 1 94 ? -6.084 -3.427 -5.902 1.00 73.62 94 ILE A N 1
ATOM 774 C CA . ILE A 1 94 ? -6.417 -4.697 -6.576 1.00 73.62 94 ILE A CA 1
ATOM 775 C C . ILE A 1 94 ? -7.879 -4.694 -7.048 1.00 73.62 94 ILE A C 1
ATOM 777 O O . ILE A 1 94 ? -8.191 -5.058 -8.181 1.00 73.62 94 ILE A O 1
ATOM 781 N N . ASN A 1 95 ? -8.788 -4.200 -6.204 1.00 78.38 95 ASN A N 1
ATOM 782 C CA . ASN A 1 95 ? -10.212 -4.089 -6.524 1.00 78.38 95 ASN A CA 1
ATOM 783 C C . ASN A 1 95 ? -10.557 -2.898 -7.442 1.00 78.38 95 ASN A C 1
ATOM 785 O O . ASN A 1 95 ? -11.739 -2.629 -7.670 1.00 78.38 95 ASN A O 1
ATOM 789 N N . LYS A 1 96 ? -9.555 -2.175 -7.969 1.00 80.12 96 LYS A N 1
ATOM 790 C CA . LYS A 1 96 ? -9.703 -0.987 -8.833 1.00 80.12 96 LYS A CA 1
ATOM 791 C C . LYS A 1 96 ? -10.641 0.069 -8.243 1.00 80.12 96 LYS A C 1
ATOM 793 O O . LYS A 1 96 ? -11.366 0.760 -8.962 1.00 80.12 96 LYS A O 1
ATOM 798 N N . CYS A 1 97 ? -10.641 0.189 -6.921 1.00 82.12 97 CYS A N 1
ATOM 799 C CA . CYS A 1 97 ? -11.423 1.160 -6.178 1.00 82.12 97 CYS A CA 1
ATOM 800 C C . CYS A 1 97 ? -10.503 2.011 -5.300 1.00 82.12 97 CYS A C 1
ATOM 802 O O . CYS A 1 97 ? -9.326 1.718 -5.118 1.00 82.12 97 CYS A O 1
ATOM 804 N N . ARG A 1 98 ? -11.031 3.117 -4.776 1.00 84.81 98 ARG A N 1
ATOM 805 C CA . ARG A 1 98 ? -10.263 4.027 -3.923 1.00 84.81 98 ARG A CA 1
ATOM 806 C C . ARG A 1 98 ? -10.933 4.169 -2.577 1.00 84.81 98 ARG A C 1
ATOM 808 O O . ARG A 1 98 ? -12.154 4.325 -2.494 1.00 84.81 98 ARG A O 1
ATOM 815 N N . LEU A 1 99 ? -10.129 4.165 -1.520 1.00 88.38 99 LEU A N 1
ATOM 816 C CA . LEU A 1 99 ? -10.625 4.329 -0.162 1.00 88.38 99 LEU A CA 1
ATOM 817 C C . LEU A 1 99 ? -10.412 5.758 0.328 1.00 88.38 99 LEU A C 1
ATOM 819 O O . LEU A 1 99 ? -9.339 6.346 0.216 1.00 88.38 99 LEU A O 1
ATOM 823 N N . GLY A 1 100 ? -11.472 6.328 0.892 1.00 89.81 100 GLY A N 1
ATOM 824 C CA . GLY A 1 100 ? -11.389 7.542 1.693 1.00 89.81 100 GLY A CA 1
ATOM 825 C C . GLY A 1 100 ? -11.218 7.212 3.175 1.00 89.81 100 GLY A C 1
ATOM 826 O O . GLY A 1 100 ? -11.502 6.101 3.618 1.00 89.81 100 GLY A O 1
ATOM 827 N N . ARG A 1 101 ? -10.850 8.221 3.972 1.00 91.81 101 ARG A N 1
ATOM 828 C CA . ARG A 1 101 ? -10.644 8.083 5.428 1.00 91.81 101 ARG A CA 1
ATOM 829 C C . ARG A 1 101 ? -11.842 7.477 6.166 1.00 91.81 101 ARG A C 1
ATOM 831 O O . ARG A 1 101 ? -11.654 6.640 7.036 1.00 91.81 101 AR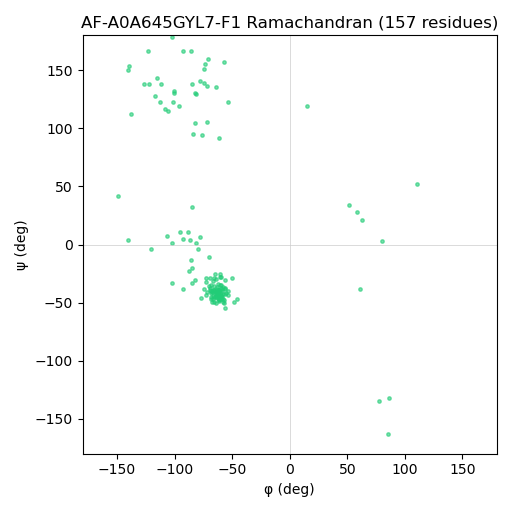G A O 1
ATOM 838 N N . ARG A 1 102 ? -13.065 7.859 5.779 1.00 92.06 102 ARG A N 1
ATOM 839 C CA . ARG A 1 102 ? -14.311 7.294 6.328 1.00 92.06 102 ARG A CA 1
ATOM 840 C C . ARG A 1 102 ? -14.439 5.800 6.074 1.00 92.06 102 ARG A C 1
ATOM 842 O O . ARG A 1 102 ? -14.790 5.062 6.986 1.00 92.06 102 ARG A O 1
ATOM 849 N N . SER A 1 103 ? -14.146 5.365 4.851 1.00 92.88 103 SER A N 1
ATOM 850 C CA . SER A 1 103 ? -14.204 3.951 4.482 1.00 92.88 103 SER A CA 1
ATOM 851 C C . SER A 1 103 ? -13.171 3.149 5.268 1.00 92.88 103 SER A C 1
ATOM 853 O O . SER A 1 103 ? -13.519 2.132 5.851 1.00 92.88 103 SER A O 1
ATOM 855 N N . ILE A 1 104 ? -11.937 3.657 5.369 1.00 94.44 104 ILE A N 1
ATOM 856 C CA . ILE A 1 104 ? -10.865 3.021 6.151 1.00 94.44 104 ILE A CA 1
ATOM 857 C C . ILE A 1 104 ? -11.246 2.941 7.635 1.00 94.44 104 ILE A C 1
ATOM 859 O O . ILE A 1 104 ? -11.080 1.895 8.248 1.00 94.44 104 ILE A O 1
ATOM 863 N N . SER A 1 105 ? -11.812 4.009 8.207 1.00 95.06 105 SER A N 1
ATOM 864 C CA . SER A 1 105 ? -12.257 4.019 9.608 1.00 95.06 105 SER A CA 1
ATOM 865 C C . SER A 1 105 ? -13.358 2.989 9.861 1.00 95.06 105 SER A C 1
ATOM 867 O O . SER A 1 105 ? -13.305 2.263 10.849 1.00 95.06 105 SER A O 1
ATOM 869 N N . LYS A 1 106 ? -14.314 2.854 8.934 1.00 94.56 106 LYS A N 1
ATOM 870 C CA . LYS A 1 106 ? -15.357 1.827 9.017 1.00 94.56 106 LYS A CA 1
ATOM 871 C C . LYS A 1 106 ? -14.765 0.412 8.998 1.00 94.56 106 LYS A C 1
ATOM 873 O O . LYS A 1 106 ? -15.115 -0.392 9.854 1.00 94.56 106 LYS A O 1
ATOM 878 N N . ILE A 1 107 ? -13.836 0.140 8.078 1.00 94.69 107 ILE A N 1
ATOM 879 C CA . ILE A 1 107 ? -13.156 -1.162 7.982 1.00 94.69 107 ILE A CA 1
ATOM 880 C C . ILE A 1 107 ? -12.334 -1.450 9.250 1.00 94.69 107 ILE A C 1
ATOM 882 O O . ILE A 1 107 ? -12.317 -2.579 9.734 1.00 94.69 107 ILE A O 1
ATOM 886 N N . ALA A 1 108 ? -11.683 -0.434 9.825 1.00 94.75 108 ALA A N 1
ATOM 887 C CA . ALA A 1 108 ? -10.940 -0.573 11.076 1.00 94.75 108 ALA A CA 1
ATOM 888 C C . ALA A 1 108 ? -11.857 -1.022 12.225 1.00 94.75 108 ALA A C 1
ATOM 890 O O . ALA A 1 108 ? -11.542 -1.988 12.917 1.00 94.75 108 ALA A O 1
ATOM 891 N N . VAL A 1 109 ? -13.027 -0.388 12.369 1.00 94.19 109 VAL A N 1
A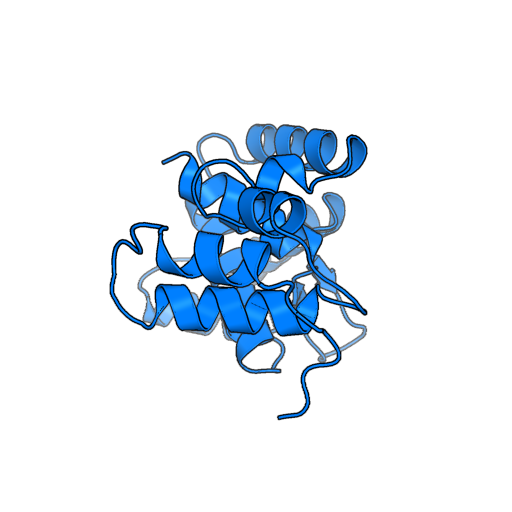TOM 892 C CA . VAL A 1 109 ? -14.034 -0.765 13.375 1.00 94.19 109 VAL A CA 1
ATOM 893 C C . VAL A 1 109 ? -14.522 -2.199 13.167 1.00 94.19 109 VAL A C 1
ATOM 895 O O . VAL A 1 109 ? -14.586 -2.958 14.130 1.00 94.19 109 VAL A O 1
ATOM 898 N N . GLU A 1 110 ? -14.804 -2.602 11.925 1.00 94.44 110 GLU A N 1
ATOM 899 C CA . GLU A 1 110 ? -15.204 -3.980 11.587 1.00 94.44 110 GLU A CA 1
ATOM 900 C C . GLU A 1 110 ? -14.130 -5.017 11.969 1.00 94.44 110 GLU A C 1
ATOM 902 O O . GLU A 1 110 ? -14.453 -6.159 12.292 1.00 94.44 110 GLU A O 1
ATOM 907 N N . LYS A 1 111 ? -12.855 -4.612 11.993 1.00 93.44 111 LYS A N 1
ATOM 908 C CA . LYS A 1 111 ? -11.709 -5.436 12.404 1.00 93.44 111 LYS A CA 1
ATOM 909 C C . LYS A 1 111 ? -11.304 -5.253 13.873 1.00 93.44 111 LYS A C 1
ATOM 911 O O . LYS A 1 111 ? -10.263 -5.764 14.271 1.00 93.44 111 LYS A O 1
ATOM 916 N N . ASN A 1 112 ? -12.110 -4.565 14.686 1.00 92.75 112 ASN A N 1
ATOM 917 C CA . ASN A 1 112 ? -11.814 -4.232 16.089 1.00 92.75 112 ASN A CA 1
ATOM 918 C C . ASN A 1 112 ? -10.520 -3.413 16.287 1.00 92.75 112 ASN A C 1
ATOM 920 O O . ASN A 1 112 ? -9.888 -3.471 17.341 1.00 92.75 112 ASN A O 1
ATOM 924 N N . ILE A 1 113 ? -10.133 -2.620 15.286 1.00 92.81 113 ILE A N 1
ATOM 925 C CA . ILE A 1 113 ? -8.999 -1.695 15.338 1.00 92.81 113 ILE A CA 1
ATOM 926 C C . ILE A 1 113 ? -9.534 -0.280 15.571 1.00 92.81 113 ILE A C 1
ATOM 928 O O . ILE A 1 113 ? -10.321 0.247 14.783 1.00 92.81 113 ILE A O 1
ATOM 932 N N . TYR A 1 114 ? -9.078 0.374 16.642 1.00 89.69 114 TYR A N 1
ATOM 933 C CA . TYR A 1 114 ? -9.457 1.758 16.924 1.00 89.69 114 TYR A CA 1
ATOM 934 C C . TYR A 1 114 ? -8.600 2.742 16.113 1.00 89.69 114 TYR A C 1
ATOM 936 O O . TYR A 1 114 ? -7.429 2.979 16.429 1.00 89.69 114 TYR A O 1
ATOM 944 N N . LEU A 1 115 ? -9.201 3.309 15.063 1.00 92.62 115 LEU A N 1
ATOM 945 C CA . LEU A 1 115 ? -8.610 4.334 14.202 1.00 92.62 115 LEU A CA 1
ATOM 946 C C . LEU A 1 115 ? -9.630 5.428 13.876 1.00 92.62 115 LEU A C 1
ATOM 948 O O . LEU A 1 115 ? -10.602 5.222 13.140 1.00 92.62 115 LEU A O 1
ATOM 952 N N . THR A 1 116 ? -9.379 6.624 14.399 1.00 93.12 116 THR A N 1
ATOM 953 C CA . THR A 1 116 ? -10.166 7.819 14.085 1.00 93.12 116 THR A CA 1
ATOM 954 C C . THR A 1 116 ? -9.858 8.333 12.676 1.00 93.12 116 THR A C 1
ATOM 956 O O . THR A 1 116 ? -8.758 8.154 12.150 1.00 93.12 116 THR A O 1
ATOM 959 N N . GLU A 1 117 ? -10.799 9.057 12.057 1.00 94.06 117 GLU A N 1
ATOM 960 C CA . GLU A 1 117 ? -10.544 9.715 10.763 1.00 94.06 117 GLU A CA 1
ATOM 961 C C . GLU A 1 117 ? -9.330 10.663 10.804 1.00 94.06 117 GLU A C 1
ATOM 963 O O . GLU A 1 117 ? -8.656 10.838 9.785 1.00 94.06 117 GLU A O 1
ATOM 968 N N . GLN A 1 118 ? -9.047 11.275 11.963 1.00 94.38 118 GLN A N 1
ATOM 969 C CA . GLN A 1 118 ? -7.903 12.168 12.141 1.00 94.38 118 GLN A CA 1
ATOM 970 C C . GLN A 1 118 ? -6.578 11.399 12.185 1.00 94.38 118 GLN A C 1
ATOM 972 O O . GLN A 1 118 ? -5.632 11.808 11.517 1.00 94.38 118 GLN A O 1
ATOM 977 N N . GLU A 1 119 ? -6.505 10.273 12.898 1.00 94.62 119 GLU A N 1
ATOM 978 C CA . GLU A 1 119 ? -5.323 9.399 12.874 1.00 94.62 119 GLU A CA 1
ATOM 979 C C . GLU A 1 119 ? -5.058 8.873 11.464 1.00 94.62 119 GLU A C 1
ATOM 981 O O . GLU A 1 119 ? -3.936 8.964 10.974 1.00 94.62 119 GLU A O 1
ATOM 986 N N . ILE A 1 120 ? -6.102 8.418 10.765 1.00 95.31 120 ILE A N 1
ATOM 987 C CA . ILE A 1 120 ? -5.985 7.948 9.378 1.00 95.31 120 ILE A CA 1
ATOM 988 C C . ILE A 1 120 ? -5.489 9.078 8.471 1.00 95.31 120 ILE A C 1
ATOM 990 O O . ILE A 1 120 ? -4.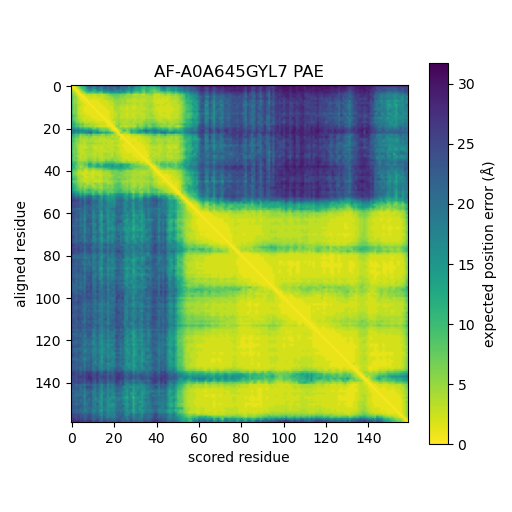665 8.851 7.589 1.00 95.31 120 ILE A O 1
ATOM 994 N N . ARG A 1 121 ? -5.960 10.317 8.674 1.00 94.31 121 ARG A N 1
ATOM 995 C CA . ARG A 1 121 ? -5.465 11.478 7.924 1.00 94.31 121 ARG A CA 1
ATOM 996 C C . ARG A 1 121 ? -3.973 11.705 8.151 1.00 94.31 121 ARG A C 1
ATOM 998 O O . ARG A 1 121 ? -3.278 12.002 7.181 1.00 94.31 121 ARG A O 1
ATOM 1005 N N . ASN A 1 122 ? -3.519 11.616 9.397 1.00 94.62 122 ASN A N 1
ATOM 1006 C CA . ASN A 1 122 ? -2.118 11.817 9.746 1.00 94.62 122 ASN A CA 1
ATOM 1007 C C . ASN A 1 122 ? -1.260 10.729 9.093 1.00 94.62 122 ASN A C 1
ATOM 1009 O O . ASN A 1 122 ? -0.388 11.061 8.301 1.00 94.62 122 ASN A O 1
ATOM 1013 N N . ILE A 1 123 ? -1.634 9.457 9.262 1.00 95.44 123 ILE A N 1
ATOM 1014 C CA . ILE A 1 123 ? -0.924 8.321 8.660 1.00 95.44 123 ILE A CA 1
ATOM 1015 C C . ILE A 1 123 ? -0.878 8.429 7.131 1.00 95.44 123 ILE A C 1
ATOM 1017 O O . ILE A 1 123 ? 0.177 8.272 6.533 1.00 95.44 123 ILE A O 1
ATOM 1021 N N . ILE A 1 124 ? -1.989 8.759 6.464 1.00 95.06 124 ILE A N 1
ATOM 1022 C CA . ILE A 1 124 ? -1.995 8.957 5.00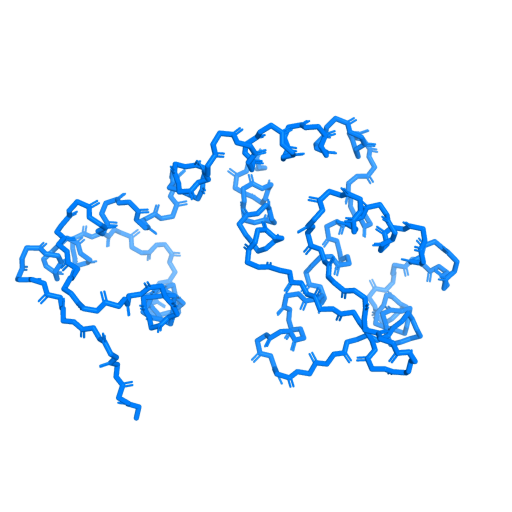3 1.00 95.06 124 ILE A CA 1
ATOM 1023 C C . ILE A 1 124 ? -1.085 10.124 4.588 1.00 95.06 124 ILE A C 1
ATOM 1025 O O . ILE A 1 124 ? -0.481 10.083 3.517 1.00 95.06 124 ILE A O 1
ATOM 1029 N N . SER A 1 125 ? -0.992 11.173 5.407 1.00 94.44 125 SER A N 1
ATOM 1030 C CA . SER A 1 125 ? -0.097 12.304 5.137 1.00 94.44 125 SER A CA 1
ATOM 1031 C C . SER A 1 125 ? 1.369 11.898 5.288 1.00 94.44 125 SER A C 1
ATOM 1033 O O . SER A 1 125 ? 2.183 12.280 4.448 1.00 94.44 125 SER A O 1
ATOM 1035 N N . ASP A 1 126 ? 1.681 11.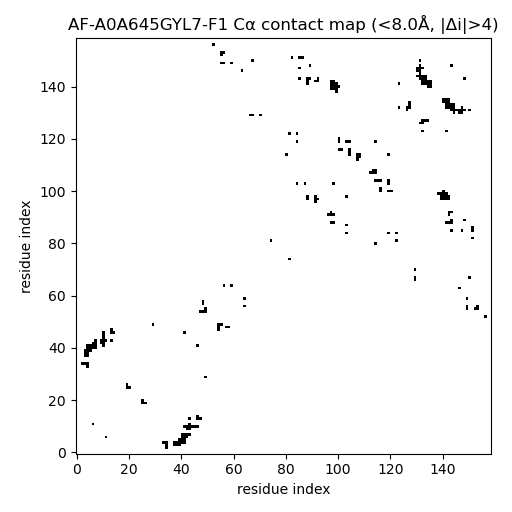069 6.283 1.00 94.38 126 ASP A N 1
ATOM 1036 C CA . ASP A 1 126 ? 3.013 10.504 6.491 1.00 94.38 126 ASP A CA 1
ATOM 1037 C C . ASP A 1 126 ? 3.382 9.565 5.333 1.00 94.38 126 ASP A C 1
ATOM 1039 O O . ASP A 1 126 ? 4.402 9.755 4.678 1.00 94.38 126 ASP A O 1
ATOM 1043 N N . LEU A 1 127 ? 2.502 8.634 4.956 1.00 95.62 127 LEU A N 1
ATOM 1044 C CA . LEU A 1 127 ? 2.695 7.766 3.787 1.00 95.62 127 LEU A CA 1
ATOM 1045 C C . LEU A 1 127 ? 2.918 8.572 2.497 1.00 95.62 127 LEU A C 1
ATOM 1047 O O . LEU A 1 127 ? 3.737 8.195 1.655 1.00 95.62 127 LEU A O 1
ATOM 1051 N N . LYS A 1 128 ? 2.225 9.707 2.339 1.00 95.94 128 LYS A N 1
ATOM 1052 C CA . LYS A 1 128 ? 2.426 10.608 1.198 1.00 95.94 128 LYS A CA 1
ATOM 1053 C C . LYS A 1 128 ? 3.802 11.272 1.238 1.00 95.94 128 LYS A C 1
ATOM 1055 O O . LYS A 1 128 ? 4.442 11.382 0.194 1.00 95.94 128 LYS A O 1
ATOM 1060 N N . LEU A 1 129 ? 4.268 11.702 2.412 1.00 95.38 129 LEU A N 1
ATOM 1061 C CA . LEU A 1 129 ? 5.605 12.280 2.590 1.00 95.38 129 LEU A CA 1
ATOM 1062 C C . LEU A 1 129 ? 6.696 11.317 2.098 1.00 95.38 129 LEU A C 1
ATOM 1064 O O . LEU A 1 129 ? 7.644 11.745 1.440 1.00 95.38 129 LEU A O 1
ATOM 1068 N N . TYR A 1 130 ? 6.513 10.016 2.335 1.00 96.12 130 TYR A N 1
ATOM 1069 C CA . TYR A 1 130 ? 7.412 8.960 1.865 1.00 96.12 130 TYR A CA 1
ATOM 1070 C C . TYR A 1 130 ? 7.082 8.425 0.463 1.00 96.12 130 TYR A C 1
ATOM 1072 O O . TYR A 1 130 ? 7.684 7.447 0.036 1.00 96.12 130 TYR A O 1
ATOM 1080 N N . LYS A 1 131 ? 6.182 9.072 -0.291 1.00 95.62 131 LYS A N 1
ATOM 1081 C CA . LYS A 1 131 ? 5.784 8.701 -1.667 1.00 95.62 131 LYS A CA 1
ATOM 1082 C C . LYS A 1 131 ? 5.124 7.322 -1.808 1.00 95.62 131 LYS A C 1
ATOM 1084 O O . LYS A 1 131 ? 5.103 6.756 -2.900 1.00 95.62 131 LYS A O 1
ATOM 1089 N N . MET A 1 132 ? 4.573 6.779 -0.727 1.00 95.25 132 MET A N 1
ATOM 1090 C CA . MET A 1 132 ? 3.909 5.471 -0.732 1.00 95.25 132 MET A CA 1
ATOM 1091 C C . MET A 1 132 ? 2.446 5.553 -1.172 1.00 95.25 132 MET A C 1
ATOM 1093 O O . MET A 1 132 ? 1.869 4.550 -1.577 1.00 95.25 132 MET A O 1
ATOM 1097 N N . VAL A 1 133 ? 1.835 6.737 -1.102 1.00 96.06 133 VAL A N 1
ATOM 1098 C CA . VAL A 1 133 ? 0.444 6.958 -1.517 1.00 96.06 133 VAL A CA 1
ATOM 1099 C C . VAL A 1 133 ? 0.289 8.282 -2.253 1.00 96.06 133 VAL A C 1
ATOM 1101 O O . VAL A 1 133 ? 0.999 9.251 -1.975 1.00 96.06 133 VAL A O 1
ATOM 1104 N N . GLU A 1 134 ? -0.715 8.346 -3.119 1.00 92.94 134 GLU A N 1
ATOM 1105 C CA . GLU A 1 134 ? -1.194 9.572 -3.740 1.00 92.94 134 GLU A CA 1
ATOM 1106 C C . GLU A 1 134 ? -2.594 9.931 -3.238 1.00 92.94 134 GLU A C 1
ATOM 1108 O O . GLU A 1 134 ? -3.486 9.093 -3.079 1.00 92.94 134 GLU A O 1
ATOM 1113 N N . ILE A 1 135 ? -2.796 11.223 -2.975 1.00 90.19 135 ILE A N 1
ATOM 1114 C CA . ILE A 1 135 ? -4.079 11.750 -2.499 1.00 90.19 135 ILE A CA 1
ATOM 1115 C C . ILE A 1 135 ? -4.739 12.487 -3.651 1.00 90.19 135 ILE A C 1
ATOM 1117 O O . ILE A 1 135 ? -4.265 13.541 -4.084 1.00 90.19 135 ILE A O 1
ATOM 1121 N N . SER A 1 136 ? -5.872 11.964 -4.108 1.00 83.44 136 SER A N 1
ATOM 1122 C CA . SER A 1 136 ? -6.631 12.596 -5.180 1.00 83.44 136 SER A CA 1
ATOM 1123 C C . SER A 1 136 ? -7.378 13.837 -4.694 1.00 83.44 136 SER A C 1
ATOM 1125 O O . SER A 1 136 ? -7.791 13.937 -3.537 1.00 83.44 136 SER A O 1
ATOM 1127 N N . ARG A 1 137 ? -7.588 14.804 -5.595 1.00 76.00 137 ARG A N 1
ATOM 1128 C CA . ARG A 1 137 ? -8.374 16.005 -5.281 1.00 76.00 137 ARG A CA 1
ATOM 1129 C C . ARG A 1 137 ? -9.831 15.622 -4.982 1.00 76.00 137 ARG A C 1
ATOM 1131 O O . ARG A 1 137 ? -10.451 14.853 -5.713 1.00 76.00 137 ARG A O 1
ATOM 1138 N N . GLY A 1 138 ? -10.399 16.199 -3.923 1.00 70.25 138 GLY A N 1
ATOM 1139 C CA . GLY A 1 138 ? -11.811 16.025 -3.571 1.00 70.25 138 GLY A CA 1
ATOM 1140 C C . GLY A 1 138 ? -12.132 14.685 -2.898 1.00 70.25 138 GLY A C 1
ATOM 1141 O O . GLY A 1 138 ? -11.466 14.283 -1.948 1.00 70.25 138 GLY A O 1
ATOM 1142 N N . ARG A 1 139 ? -13.211 14.023 -3.341 1.00 65.50 139 ARG A N 1
ATOM 1143 C CA . ARG A 1 139 ? -13.769 12.802 -2.716 1.00 65.50 139 ARG A CA 1
ATOM 1144 C C . ARG A 1 139 ? -13.238 11.494 -3.307 1.00 65.50 139 ARG A C 1
ATOM 1146 O O . ARG A 1 139 ? -13.708 10.431 -2.926 1.00 65.50 139 ARG A O 1
ATOM 1153 N N . ALA A 1 140 ? -12.280 11.574 -4.224 1.00 76.88 140 ALA A N 1
ATOM 1154 C CA . ALA A 1 140 ? -11.768 10.421 -4.956 1.00 76.88 140 ALA A CA 1
ATOM 1155 C C . ALA A 1 140 ? -10.928 9.454 -4.099 1.00 76.88 140 ALA A C 1
ATOM 1157 O O . ALA A 1 140 ? -10.653 8.358 -4.562 1.00 76.88 140 ALA A O 1
ATOM 1158 N N . GLY A 1 141 ? -10.554 9.823 -2.869 1.00 86.44 141 GLY A N 1
ATOM 1159 C CA . GLY A 1 141 ? -9.846 8.938 -1.940 1.00 86.44 141 GLY A CA 1
ATOM 1160 C C . GLY A 1 141 ? -8.326 8.926 -2.122 1.00 86.44 141 GLY A C 1
ATOM 1161 O O . GLY A 1 141 ? -7.742 9.839 -2.716 1.00 86.44 141 GLY A O 1
ATOM 1162 N N . THR A 1 142 ? -7.708 7.898 -1.555 1.00 92.50 142 THR A N 1
ATOM 1163 C CA . THR A 1 142 ? -6.264 7.658 -1.539 1.00 92.50 142 THR A CA 1
ATOM 1164 C C . THR A 1 142 ? -5.956 6.383 -2.313 1.00 92.50 142 THR A C 1
ATOM 1166 O O . THR A 1 142 ? -6.726 5.426 -2.265 1.00 92.50 142 THR A O 1
ATOM 1169 N N . GLU A 1 143 ? -4.838 6.395 -3.027 1.00 91.31 143 GLU A N 1
ATOM 1170 C CA . GLU A 1 143 ? -4.341 5.278 -3.827 1.00 91.31 143 GLU A CA 1
ATOM 1171 C C . GLU A 1 143 ? -2.896 4.981 -3.421 1.00 91.31 143 GLU A C 1
ATOM 1173 O O . GLU A 1 143 ? -2.121 5.907 -3.175 1.00 91.31 143 GLU A O 1
ATOM 1178 N N . ILE A 1 144 ? -2.549 3.701 -3.298 1.00 91.75 144 ILE A N 1
ATOM 1179 C CA . ILE A 1 144 ? -1.174 3.272 -3.029 1.00 91.75 144 ILE A CA 1
ATOM 1180 C C . ILE A 1 144 ? -0.353 3.346 -4.320 1.00 91.75 144 ILE A C 1
ATOM 1182 O O . ILE A 1 144 ? -0.867 3.061 -5.398 1.00 91.75 144 ILE A O 1
ATOM 1186 N N . THR A 1 145 ? 0.903 3.777 -4.225 1.00 90.25 145 THR A N 1
ATOM 1187 C CA . THR A 1 145 ? 1.818 3.837 -5.375 1.00 90.25 145 THR A CA 1
ATOM 1188 C C . THR A 1 145 ? 2.521 2.499 -5.581 1.00 90.25 145 THR A C 1
ATOM 1190 O O . THR A 1 145 ? 2.577 1.675 -4.666 1.00 90.25 145 THR A O 1
ATOM 1193 N N . ASP A 1 146 ? 3.165 2.316 -6.737 1.00 85.44 146 ASP A N 1
ATOM 1194 C CA . ASP A 1 146 ? 4.032 1.154 -6.978 1.00 85.44 146 ASP A CA 1
ATOM 1195 C C . ASP A 1 146 ? 5.125 1.036 -5.908 1.00 85.44 146 ASP A C 1
ATOM 1197 O O . ASP A 1 146 ? 5.391 -0.046 -5.386 1.00 85.44 146 ASP A O 1
ATOM 1201 N N . PHE A 1 147 ? 5.724 2.167 -5.514 1.00 88.94 147 PHE A N 1
ATOM 1202 C CA . PHE A 1 147 ? 6.685 2.189 -4.414 1.00 88.94 147 PHE A CA 1
ATOM 1203 C C . PHE A 1 147 ? 6.038 1.797 -3.080 1.00 88.94 147 PHE A C 1
ATOM 1205 O O . PHE A 1 147 ? 6.638 1.041 -2.323 1.00 88.94 147 PHE A O 1
ATOM 1212 N N . GLY A 1 148 ? 4.817 2.257 -2.794 1.00 90.56 148 GLY A N 1
ATOM 1213 C CA . GLY A 1 148 ? 4.068 1.858 -1.602 1.00 90.56 148 GLY A CA 1
ATOM 1214 C C . GLY A 1 148 ? 3.826 0.350 -1.528 1.00 90.56 148 GLY A C 1
ATOM 1215 O O . GLY A 1 148 ? 3.994 -0.237 -0.462 1.00 90.56 148 GLY A O 1
ATOM 1216 N N . LEU A 1 149 ? 3.520 -0.293 -2.659 1.00 86.06 149 LEU A N 1
ATOM 1217 C CA . LEU A 1 149 ? 3.378 -1.751 -2.756 1.00 86.06 149 LEU A CA 1
ATOM 1218 C C . LEU A 1 149 ? 4.712 -2.470 -2.528 1.00 86.06 149 LEU A C 1
ATOM 1220 O O . LEU A 1 149 ? 4.776 -3.441 -1.770 1.00 86.06 149 LEU A O 1
ATOM 1224 N N . LYS A 1 150 ? 5.802 -1.986 -3.139 1.00 84.25 150 LYS A N 1
ATOM 1225 C CA . LYS A 1 150 ? 7.147 -2.527 -2.885 1.00 84.25 150 LYS A CA 1
ATOM 1226 C C . LYS A 1 150 ? 7.523 -2.389 -1.404 1.00 84.25 150 LYS A C 1
ATOM 1228 O O . LYS A 1 150 ? 8.030 -3.332 -0.804 1.00 84.25 150 LYS A O 1
ATOM 1233 N N . ALA A 1 151 ? 7.260 -1.227 -0.810 1.00 90.00 151 ALA A N 1
ATOM 1234 C CA . ALA A 1 151 ? 7.553 -0.939 0.587 1.00 90.00 151 ALA A CA 1
ATOM 1235 C C . ALA A 1 151 ? 6.761 -1.844 1.538 1.00 90.00 151 ALA A C 1
ATOM 1237 O O . ALA A 1 151 ? 7.355 -2.424 2.440 1.00 90.00 151 ALA A O 1
ATOM 1238 N N . LEU A 1 152 ? 5.454 -2.018 1.309 1.00 89.38 152 LEU A N 1
ATOM 1239 C CA . LEU A 1 152 ? 4.604 -2.895 2.119 1.00 89.38 152 LEU A CA 1
ATOM 1240 C C . LEU A 1 152 ? 5.130 -4.333 2.135 1.00 89.38 152 LEU A C 1
ATOM 1242 O O . LEU A 1 152 ? 5.287 -4.919 3.202 1.00 89.38 152 LEU A O 1
ATOM 1246 N N . ASN A 1 153 ? 5.467 -4.875 0.964 1.00 83.06 153 ASN A N 1
ATOM 1247 C CA . ASN A 1 153 ? 6.031 -6.220 0.854 1.00 83.06 153 ASN A CA 1
ATOM 1248 C C . ASN A 1 153 ? 7.398 -6.335 1.540 1.00 83.06 153 ASN A C 1
ATOM 1250 O O . ASN A 1 153 ? 7.656 -7.302 2.248 1.00 83.06 153 ASN A O 1
ATOM 1254 N N . ALA A 1 154 ? 8.265 -5.331 1.382 1.00 82.81 154 ALA A N 1
ATOM 1255 C CA . ALA A 1 154 ? 9.565 -5.323 2.046 1.00 82.81 154 ALA A CA 1
ATOM 1256 C C . ALA A 1 154 ? 9.453 -5.273 3.581 1.00 82.81 154 ALA A C 1
ATOM 1258 O O . ALA A 1 154 ? 10.336 -5.786 4.267 1.00 82.81 154 ALA A O 1
ATOM 1259 N N . ILE A 1 155 ? 8.394 -4.657 4.118 1.00 84.50 155 ILE A N 1
ATOM 1260 C CA . ILE A 1 155 ? 8.137 -4.634 5.562 1.00 84.50 155 ILE A CA 1
ATOM 1261 C C . ILE A 1 155 ? 7.564 -5.979 6.028 1.00 84.50 155 ILE A C 1
ATOM 1263 O O . ILE A 1 155 ? 8.086 -6.525 6.991 1.00 84.50 155 ILE A O 1
ATOM 1267 N N . ARG A 1 156 ? 6.582 -6.549 5.311 1.00 79.88 156 ARG A N 1
ATOM 1268 C CA . ARG A 1 156 ? 5.979 -7.862 5.627 1.00 79.88 156 ARG A CA 1
ATOM 1269 C C . ARG A 1 156 ? 6.992 -9.011 5.647 1.00 79.88 156 ARG A C 1
ATOM 1271 O O . ARG A 1 156 ? 6.896 -9.879 6.496 1.00 79.88 156 ARG A O 1
ATOM 1278 N N . ASN A 1 157 ? 7.963 -9.008 4.734 1.00 65.69 157 ASN A N 1
ATOM 1279 C CA . ASN A 1 157 ? 8.948 -10.092 4.607 1.00 65.69 157 ASN A CA 1
ATOM 1280 C C . ASN A 1 157 ? 10.122 -9.991 5.605 1.00 65.69 157 ASN A C 1
ATOM 1282 O O . ASN A 1 157 ? 11.059 -10.779 5.522 1.00 65.69 157 ASN A O 1
ATOM 1286 N N . ASN A 1 158 ? 10.136 -8.984 6.486 1.00 57.72 158 ASN A N 1
ATOM 1287 C CA . ASN A 1 158 ? 11.152 -8.821 7.535 1.00 57.72 158 ASN A CA 1
ATOM 1288 C C . ASN A 1 158 ? 10.616 -9.153 8.945 1.00 57.72 158 ASN A C 1
ATOM 1290 O O . ASN A 1 158 ? 11.329 -8.895 9.918 1.00 57.72 158 ASN A O 1
ATOM 1294 N N . GLU A 1 159 ? 9.392 -9.678 9.055 1.00 42.41 159 GLU A N 1
ATOM 1295 C CA . GLU A 1 159 ? 8.790 -10.216 10.290 1.00 42.41 159 GLU A CA 1
ATOM 1296 C C . GLU A 1 159 ? 8.853 -11.748 10.308 1.00 42.41 159 GLU A C 1
ATOM 1298 O O . GLU A 1 159 ? 9.119 -12.300 11.402 1.00 42.41 159 GLU A O 1
#

InterPro domains:
  IPR002078 RNA polymerase sigma factor 54 interaction domain [PS50045] (1-36)
  IPR027417 P-loop containing nucleoside triphosphate hydrolase [SSF52540] (5-52)
  IPR036388 Winged helix-like DNA-binding domain superfamily [G3DSA:1.10.10.10] (78-159)
  IPR058031 NorR-like, AAA+ ATPase lid domain [PF25601] (5-53)

Nearest PDB structures (foldseek):
  4b8x-assembly1_B  TM=7.886E-01  e=2.040E-01  Streptomyces coelicolor
  1mzb-assembly1_A  TM=7.930E-01  e=3.504E-01  Pseudomonas aeruginosa
  5nbc-assembly1_C  TM=7.979E-01  e=1.593E+00  Francisella tularensis
  2w57-assembly1_B  TM=6.214E-01  e=5.117E-01  Vibrio cholerae
  4mtd-assembly1_B  TM=6.532E-01  e=3.048E+00  Escherichia coli K-12

Sequence (159 aa):
MNADFELTDEALARIQQYDWEGNVRELGNFVERLMYIGQGRIDSNDISSFLPEHTVVAFMTESEKRLLESFRRSIWGNDSKHLFIMEELEKSFINKCRLGRRSISKIAVEKNIYLTEQEIRNIISDLKLYKMVEISRGRAGTEITDFGLKALNAIRNNE

Secondary structure (DSSP, 8-state):
---SEEE-HHHHHHHHHS--TTTTHHHHHHHHHHHHH--EEE-HHHHHTTSTTTHHHHTS-HHHHHHHHHHHHHHTT--HHHHHHHHHHHHHHHTT--B-HHHHHHHHHHTT----HHHHHHHHHHHHHTTSEEE-STTS-EEE-HHHHHHHHHHHTT-

Organism: NCBI:txid1076179

Foldseek 3Di:
DDQQEDEDPQLVVLLVPDDQPPPPVSSVVLVVVCSVPHHYYAYNVNSVLRDQQPRLCVPDDPLLNVLLVVLCVVCPPPCVVLLLLLVVLVVCVVVVAADALVNSCVVCVVVVHHDDSVNSVVSLVSCVVSVQWDQDPDPRHIHGDPSVVSSSSVVVSVD

pLDDT: mean 80.88, std 13.57, range [42.41, 96.12]

Radius of gyration: 17.19 Å; Cα contacts (8 Å, |Δi|>4): 149; chains: 1; bounding box: 34×41×41 Å

Mean predicted aligned error: 11.76 Å

Solvent-accessible surface area (backbone atoms only — not comparable to full-atom values): 9048 Å² total; per-residue (Å²): 136,85,65,64,48,44,71,36,73,59,17,51,52,50,62,71,71,50,84,63,91,58,72,67,58,55,57,46,55,50,54,52,48,43,56,76,69,40,73,46,76,41,42,44,68,56,45,68,50,64,43,89,90,71,14,58,66,68,75,38,51,75,68,52,49,53,40,47,55,54,47,52,65,75,32,65,97,60,41,70,68,52,50,53,53,52,52,55,30,48,54,25,52,77,68,75,45,57,47,37,51,68,57,52,29,51,54,27,53,78,69,75,39,96,51,52,54,65,57,48,48,50,51,54,51,52,38,34,75,62,56,23,33,48,76,48,80,81,87,61,20,38,43,58,32,74,61,24,53,40,47,53,52,53,55,64,76,73,114